Protein AF-A0A5E4CXC8-F1 (afdb_monomer)

Mean predicted aligned error: 6.02 Å

Radius of gyration: 11.46 Å; Cα contacts (8 Å, |Δi|>4): 127; chains: 1; bounding box: 29×21×27 Å

pLDDT: mean 79.71, std 8.93, range [54.62, 90.81]

Nearest PDB structures (foldseek):
  8a7d-assembly1_Q  TM=6.508E-01  e=6.830E-02  Homo sapiens
  7ufg-assembly1_A  TM=6.614E-01  e=1.564E-01  Homo sapiens
  7ufg-assembly1_B  TM=6.440E-01  e=3.580E-01  Homo sapiens
  7y5q-assembly1_A  TM=6.215E-01  e=2.998E-01  Escherichia coli K-12
  8hgh-assembly1_B  TM=6.402E-01  e=4.029E-01  Escherichia coli K-12

Secondary structure (DSSP, 8-state):
--PPPPPPPTTEEEEEEEETTTEEEEEEEEPTT--EEES-SEEEB-TTS-BSSPPPEE-

InterPro domains:
  IPR000436 Sushi/SCR/CCP domain [PF00084] (3-58)
  IPR000436 Sushi/SCR/CCP domain [PS50923] (1-59)
  IPR000436 Sushi/SCR/CCP domain [SM00032] (3-58)
  IPR000436 Sushi/SCR/CCP domain [cd00033] (3-59)
  IPR035976 Sushi/SCR/CCP superfamily [SSF57535] (2-59)

Organism: Marmota monax (NCBI:txid9995)

Solvent-accessible surface area (backbone atoms only — not comparable to full-atom values): 3489 Å² total; per-residue (Å²): 133,74,53,69,85,70,86,79,45,67,57,54,44,79,48,78,45,80,37,99,88,73,41,49,31,39,38,48,41,50,36,94,94,38,43,78,75,41,63,32,47,63,28,44,31,40,88,86,42,41,64,45,70,45,75,45,38,38,84

Structure (mmCIF, N/CA/C/O backbone):
data_AF-A0A5E4CXC8-F1
#
_entry.id   AF-A0A5E4CXC8-F1
#
loop_
_atom_site.group_PDB
_atom_site.id
_atom_site.type_symbol
_atom_site.label_atom_id
_atom_site.label_alt_id
_atom_site.label_comp_id
_atom_site.label_asym_id
_atom_site.label_entity_id
_atom_site.label_seq_id
_atom_site.pdbx_PDB_ins_code
_atom_site.Cartn_x
_atom_site.Cartn_y
_atom_site.Cartn_z
_atom_site.occupancy
_atom_site.B_iso_or_equiv
_atom_site.auth_seq_id
_atom_site.auth_comp_id
_atom_site.auth_asym_id
_atom_site.auth_atom_id
_atom_site.pdbx_PDB_model_num
ATOM 1 N N . HIS A 1 1 ? 15.816 -11.819 -9.847 1.00 54.62 1 HIS A N 1
ATOM 2 C CA . HIS A 1 1 ? 14.752 -10.977 -9.271 1.00 54.62 1 HIS A CA 1
ATOM 3 C C . HIS A 1 1 ? 14.724 -11.234 -7.775 1.00 54.62 1 HIS A C 1
ATOM 5 O O . HIS A 1 1 ? 14.301 -12.306 -7.370 1.00 54.62 1 HIS A O 1
ATOM 11 N N . SER A 1 2 ? 15.250 -10.314 -6.968 1.00 62.44 2 SER A N 1
ATOM 12 C CA . SER A 1 2 ? 15.382 -10.488 -5.517 1.00 62.44 2 SER A CA 1
ATOM 13 C C . SER A 1 2 ? 14.855 -9.251 -4.797 1.00 62.44 2 SER A C 1
ATOM 15 O O . SER A 1 2 ? 15.574 -8.617 -4.024 1.00 62.44 2 SER A O 1
ATOM 17 N N . CYS A 1 3 ? 13.596 -8.879 -5.058 1.00 72.62 3 CYS A N 1
ATOM 18 C CA . CYS A 1 3 ? 12.958 -7.858 -4.235 1.00 72.62 3 CYS A CA 1
ATOM 19 C C . CYS A 1 3 ? 12.897 -8.348 -2.795 1.00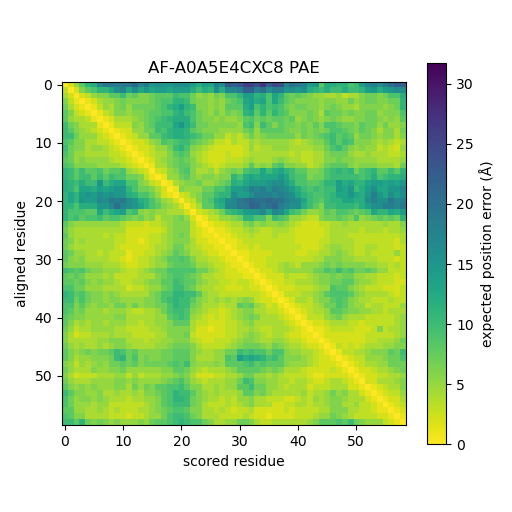 72.62 3 CYS A C 1
ATOM 21 O O . CYS A 1 3 ? 12.373 -9.427 -2.515 1.00 72.62 3 CYS A O 1
ATOM 23 N N . LYS A 1 4 ? 13.432 -7.542 -1.877 1.00 71.00 4 LYS A N 1
ATOM 24 C CA . LYS A 1 4 ? 13.270 -7.807 -0.451 1.00 71.00 4 LYS A CA 1
ATOM 25 C C . LYS A 1 4 ? 11.797 -7.724 -0.100 1.00 71.00 4 LYS A C 1
ATOM 27 O O . LYS A 1 4 ? 11.106 -6.838 -0.600 1.00 71.00 4 LYS A O 1
ATOM 32 N N . GLN A 1 5 ? 11.337 -8.621 0.764 1.00 69.94 5 GLN A N 1
ATOM 33 C CA . GLN A 1 5 ? 9.993 -8.522 1.307 1.00 69.94 5 GLN A CA 1
ATOM 34 C C . GLN A 1 5 ? 9.839 -7.142 1.977 1.00 69.94 5 GLN A C 1
ATOM 36 O O . GLN A 1 5 ? 10.643 -6.801 2.846 1.00 69.94 5 GLN A O 1
ATOM 41 N N . PRO A 1 6 ? 8.893 -6.312 1.515 1.00 73.19 6 PRO A N 1
ATOM 42 C CA . PRO A 1 6 ? 8.653 -4.994 2.083 1.00 73.19 6 PRO A CA 1
ATOM 43 C C . PRO A 1 6 ? 8.033 -5.138 3.474 1.00 73.19 6 PRO A C 1
ATOM 45 O O . PRO A 1 6 ? 7.374 -6.138 3.761 1.00 73.19 6 PRO A O 1
ATOM 48 N N . GLU A 1 7 ? 8.225 -4.128 4.321 1.00 71.75 7 GLU A N 1
ATOM 49 C CA . GLU A 1 7 ? 7.615 -4.107 5.649 1.00 71.75 7 GLU A CA 1
ATOM 50 C C . GLU A 1 7 ? 6.093 -4.166 5.532 1.00 71.75 7 GLU A C 1
ATOM 52 O O . GLU A 1 7 ? 5.481 -3.434 4.745 1.00 71.75 7 GLU A O 1
ATOM 57 N N . THR A 1 8 ? 5.501 -5.095 6.279 1.00 75.00 8 THR A N 1
ATOM 58 C CA . THR A 1 8 ? 4.062 -5.314 6.300 1.00 75.00 8 THR A CA 1
ATOM 59 C C . THR A 1 8 ? 3.422 -4.302 7.248 1.00 75.00 8 THR A C 1
ATOM 61 O O . THR A 1 8 ? 3.742 -4.314 8.438 1.00 75.00 8 THR A O 1
ATOM 64 N N . PRO A 1 9 ? 2.539 -3.423 6.760 1.00 78.06 9 PRO A N 1
ATOM 65 C CA . PRO A 1 9 ? 1.832 -2.476 7.610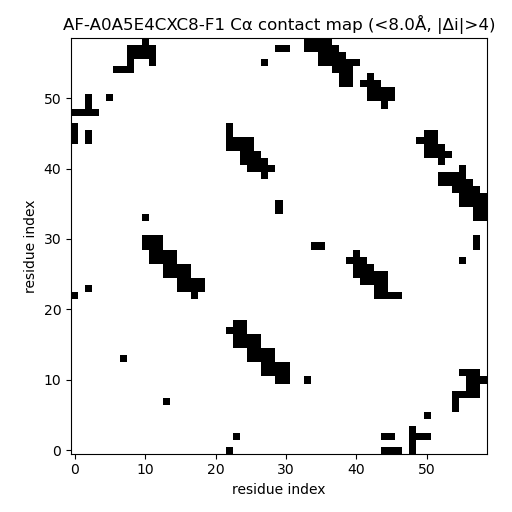 1.00 78.06 9 PRO A CA 1
ATOM 66 C C . PRO A 1 9 ? 0.892 -3.194 8.589 1.00 78.06 9 PRO A C 1
ATOM 68 O O . PRO A 1 9 ? 0.418 -4.305 8.331 1.00 78.06 9 PRO A O 1
ATOM 71 N N . ALA A 1 10 ? 0.596 -2.551 9.720 1.00 82.56 10 ALA A N 1
ATOM 72 C CA . ALA A 1 10 ? -0.394 -3.068 10.658 1.00 82.56 10 ALA A CA 1
ATOM 73 C C . ALA A 1 10 ? -1.757 -3.225 9.962 1.00 82.56 10 ALA A C 1
ATOM 75 O O . ALA A 1 10 ? -2.091 -2.477 9.043 1.00 82.56 10 ALA A O 1
ATOM 76 N N . HIS A 1 11 ? -2.523 -4.231 10.380 1.00 87.19 11 HIS A N 1
ATOM 77 C CA . HIS A 1 11 ? -3.863 -4.501 9.852 1.00 87.19 11 HIS A CA 1
ATOM 78 C C . HIS A 1 11 ? -3.930 -4.814 8.345 1.00 87.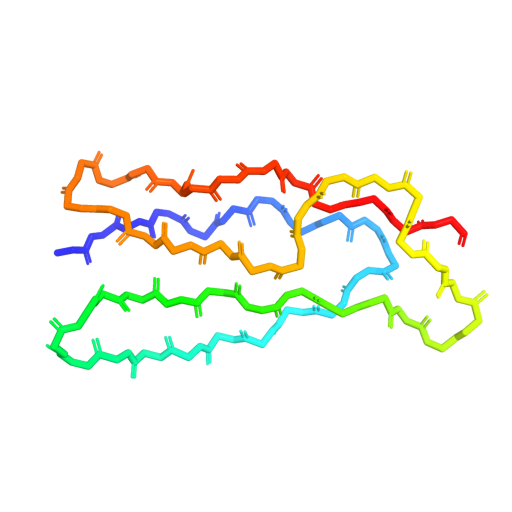19 11 HIS A C 1
ATOM 80 O O . HIS A 1 11 ? -5.002 -4.737 7.743 1.00 87.19 11 HIS A O 1
ATOM 86 N N . THR A 1 12 ? -2.814 -5.244 7.738 1.00 86.81 12 THR A N 1
ATOM 87 C CA . THR A 1 12 ? -2.788 -5.771 6.364 1.00 86.81 12 THR A CA 1
ATOM 88 C C . THR A 1 12 ? -2.437 -7.250 6.297 1.00 86.81 12 THR A C 1
ATOM 90 O O . THR A 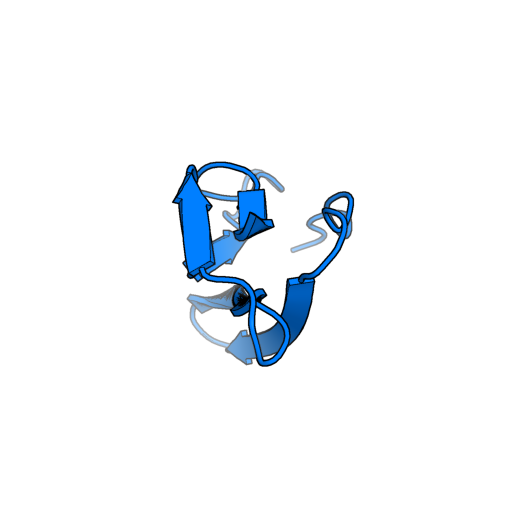1 12 ? -1.548 -7.748 6.982 1.00 86.81 12 THR A O 1
ATOM 93 N N . ASN A 1 13 ? -3.118 -7.944 5.396 1.00 86.81 13 ASN A N 1
ATOM 94 C CA . ASN A 1 13 ? -2.762 -9.250 4.878 1.00 86.81 13 ASN A CA 1
ATOM 95 C C . ASN A 1 13 ? -1.968 -9.069 3.586 1.00 86.81 13 ASN A C 1
ATOM 97 O O . ASN A 1 13 ? -2.312 -8.231 2.753 1.00 86.81 13 ASN A O 1
ATOM 101 N N . VAL A 1 14 ? -0.926 -9.876 3.405 1.00 82.94 14 VAL A N 1
ATOM 102 C CA . VAL A 1 14 ? -0.119 -9.883 2.184 1.00 82.94 14 VAL A CA 1
ATOM 103 C C . VAL A 1 14 ? -0.243 -11.225 1.499 1.00 82.94 14 VAL A C 1
ATOM 105 O O . VAL A 1 14 ? 0.122 -12.259 2.051 1.00 82.94 14 VAL A O 1
ATOM 108 N N . VAL A 1 15 ? -0.731 -11.183 0.268 1.00 81.88 15 VAL A N 1
ATOM 109 C CA . VAL A 1 15 ? -0.840 -12.312 -0.642 1.00 81.88 15 VAL A CA 1
ATOM 110 C C . VAL A 1 15 ? 0.220 -12.131 -1.723 1.00 81.88 15 VAL A C 1
ATOM 112 O O . VAL A 1 15 ? 0.150 -11.220 -2.545 1.00 81.88 15 VAL A O 1
ATOM 115 N N . GLY A 1 16 ? 1.242 -12.981 -1.702 1.00 75.19 16 GLY A N 1
ATOM 116 C CA . GLY A 1 16 ? 2.261 -13.016 -2.745 1.00 75.19 16 GLY A CA 1
ATOM 117 C C . GLY A 1 16 ? 1.825 -13.872 -3.929 1.00 75.19 16 GLY A C 1
ATOM 118 O O . GLY A 1 16 ? 1.469 -15.034 -3.759 1.00 75.19 16 GLY A O 1
ATOM 119 N N . MET A 1 17 ? 1.877 -13.301 -5.127 1.00 70.50 17 MET A N 1
ATOM 120 C CA . MET A 1 17 ? 1.698 -13.973 -6.409 1.00 70.50 17 MET A CA 1
ATOM 121 C C . MET A 1 17 ? 3.037 -13.942 -7.154 1.00 70.50 17 MET A C 1
ATOM 123 O O . MET A 1 17 ? 3.487 -12.886 -7.599 1.00 70.50 17 MET A O 1
ATOM 127 N N . ASP A 1 18 ? 3.678 -15.098 -7.314 1.00 69.38 18 ASP A N 1
ATOM 128 C CA . ASP A 1 18 ? 4.839 -15.226 -8.197 1.00 69.38 18 ASP A CA 1
ATOM 129 C C . ASP A 1 18 ? 4.347 -15.456 -9.632 1.00 69.38 18 ASP A C 1
ATOM 131 O O . ASP A 1 18 ? 3.732 -16.480 -9.933 1.00 69.38 18 ASP A O 1
ATOM 135 N N . LEU A 1 19 ? 4.550 -14.470 -10.512 1.00 63.25 19 LEU A N 1
ATOM 136 C CA . LEU A 1 19 ? 4.286 -14.616 -11.940 1.00 63.25 19 LEU A CA 1
ATOM 137 C C . LEU A 1 19 ? 5.623 -14.828 -12.660 1.00 63.25 19 LEU A C 1
ATOM 139 O O . LEU A 1 19 ? 6.397 -13.872 -12.782 1.00 63.25 19 LEU A O 1
ATOM 143 N N . PRO A 1 20 ? 5.884 -16.028 -13.212 1.00 56.19 20 PRO A N 1
ATOM 144 C CA . PRO A 1 20 ? 7.177 -16.360 -13.814 1.00 56.19 20 PRO A CA 1
ATOM 145 C C . PRO A 1 20 ? 7.549 -15.480 -15.021 1.00 56.19 20 PRO A C 1
ATOM 147 O O . PRO A 1 20 ? 8.711 -15.436 -15.409 1.00 56.19 20 PRO A O 1
ATOM 150 N N . SER A 1 21 ? 6.589 -14.755 -15.608 1.00 61.28 21 SER A N 1
ATOM 151 C CA . SER A 1 21 ? 6.794 -13.869 -16.763 1.00 61.28 21 SER A CA 1
ATOM 152 C C . SER A 1 21 ? 6.808 -12.367 -16.442 1.00 61.28 21 SER A C 1
ATOM 154 O O . SER A 1 21 ? 7.268 -11.593 -17.276 1.00 61.28 21 SER A O 1
ATOM 156 N N . HIS A 1 22 ? 6.320 -11.940 -15.270 1.00 58.78 22 HIS A N 1
ATOM 157 C CA . HIS A 1 22 ? 6.126 -10.516 -14.930 1.00 58.78 22 HIS A CA 1
ATOM 158 C C . HIS A 1 22 ? 6.842 -10.074 -13.640 1.00 58.78 22 HIS A C 1
ATOM 160 O O . HIS A 1 22 ? 6.840 -8.887 -13.313 1.00 58.78 22 HIS A O 1
ATOM 166 N N . GLY A 1 23 ? 7.490 -11.004 -12.933 1.00 68.56 23 GLY A N 1
ATOM 167 C CA . GLY A 1 23 ? 8.096 -10.758 -11.627 1.00 68.56 23 GLY A CA 1
ATOM 168 C C . GLY A 1 23 ? 7.112 -10.987 -10.476 1.00 68.56 23 GLY A C 1
ATOM 169 O O . GLY A 1 23 ? 5.904 -11.132 -10.667 1.00 68.56 23 GLY A O 1
ATOM 170 N N . TYR A 1 24 ? 7.645 -11.047 -9.256 1.00 75.50 24 TYR A N 1
ATOM 171 C CA . TYR A 1 24 ? 6.845 -11.264 -8.051 1.00 75.50 24 TYR A CA 1
ATOM 172 C C . TYR A 1 24 ? 5.906 -10.071 -7.813 1.00 75.50 24 TYR A C 1
ATOM 174 O O . TYR A 1 24 ? 6.347 -8.920 -7.784 1.00 75.50 24 TYR A O 1
ATOM 182 N N . THR A 1 25 ? 4.617 -10.328 -7.624 1.00 81.44 25 THR A N 1
ATOM 183 C CA . THR A 1 25 ? 3.597 -9.320 -7.312 1.00 81.44 25 THR A CA 1
ATOM 184 C C . THR A 1 25 ? 3.057 -9.564 -5.909 1.00 81.44 25 THR A C 1
ATOM 186 O O . THR A 1 25 ? 2.704 -10.682 -5.556 1.00 81.44 25 THR A O 1
AT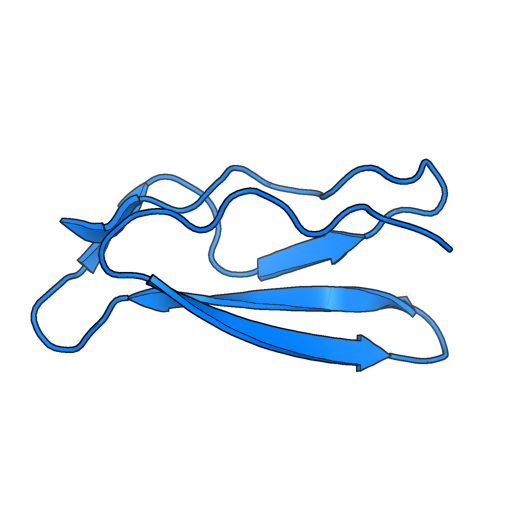OM 189 N N . LEU A 1 26 ? 2.991 -8.520 -5.091 1.00 82.75 26 LEU A N 1
ATOM 190 C CA . LEU A 1 26 ? 2.367 -8.543 -3.775 1.00 82.75 26 LEU A CA 1
ATOM 191 C C . LEU A 1 26 ? 1.011 -7.860 -3.855 1.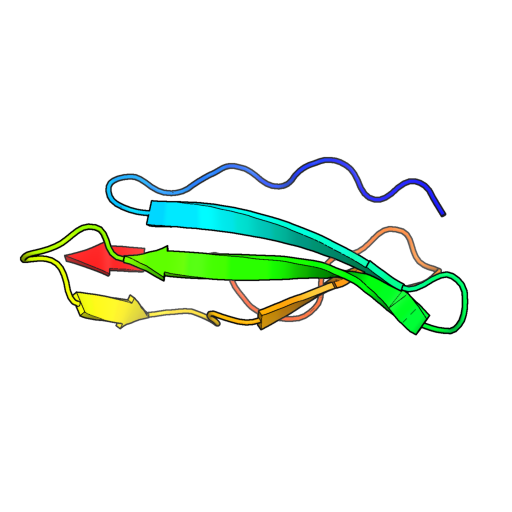00 82.75 26 LEU A C 1
ATOM 193 O O . LEU A 1 26 ? 0.900 -6.740 -4.354 1.00 82.75 26 LEU A O 1
ATOM 197 N N . ILE A 1 27 ? 0.001 -8.538 -3.333 1.00 85.19 27 ILE A N 1
ATOM 198 C CA . ILE A 1 27 ? -1.350 -8.026 -3.172 1.00 85.19 27 ILE A CA 1
ATOM 199 C C . ILE A 1 27 ? -1.593 -7.868 -1.677 1.00 85.19 27 ILE A C 1
ATOM 201 O O . ILE A 1 27 ? -1.550 -8.830 -0.916 1.00 85.19 27 ILE A O 1
ATOM 205 N N . TYR A 1 28 ? -1.832 -6.643 -1.253 1.00 85.81 28 TYR A N 1
ATOM 206 C CA . TYR A 1 28 ? -2.166 -6.289 0.108 1.00 85.81 28 TYR A CA 1
ATOM 207 C C . TYR A 1 28 ? -3.670 -6.154 0.233 1.00 85.81 28 TYR A C 1
ATOM 209 O O . TYR A 1 28 ? -4.326 -5.580 -0.629 1.00 85.81 28 TYR A O 1
ATOM 217 N N . THR A 1 29 ? -4.201 -6.659 1.332 1.00 86.44 29 THR A N 1
ATOM 218 C CA . THR A 1 29 ? -5.624 -6.603 1.656 1.00 86.44 29 THR A CA 1
ATOM 219 C C . THR A 1 29 ? -5.782 -6.202 3.108 1.00 86.44 29 THR A C 1
ATOM 221 O O . THR A 1 29 ? -5.118 -6.759 3.978 1.00 86.44 29 THR A O 1
ATOM 224 N N . CYS A 1 30 ? -6.648 -5.236 3.399 1.00 88.94 30 CYS A N 1
ATOM 225 C CA . CYS A 1 30 ? -6.920 -4.867 4.785 1.00 88.94 30 CYS A CA 1
ATOM 226 C C . CYS A 1 30 ? -7.611 -6.014 5.531 1.00 88.94 30 CYS A C 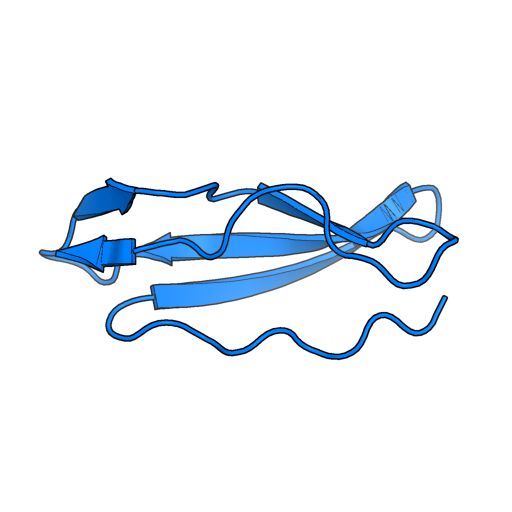1
ATOM 228 O O . CYS A 1 30 ? -8.349 -6.814 4.948 1.00 88.94 30 CYS A O 1
ATOM 230 N N . GLN A 1 31 ? -7.342 -6.120 6.830 1.00 90.81 31 GLN A N 1
ATOM 231 C CA . GLN A 1 31 ? -8.065 -7.040 7.699 1.00 90.81 31 GLN A CA 1
ATOM 232 C C . GLN A 1 31 ? -9.563 -6.688 7.740 1.00 90.81 31 GLN A C 1
ATOM 234 O O . GLN A 1 31 ? -9.926 -5.525 7.559 1.00 90.81 31 GLN A O 1
ATOM 239 N N . PRO A 1 32 ? -10.449 -7.667 8.000 1.00 89.56 32 PRO A N 1
ATOM 240 C CA . PRO A 1 32 ? -11.879 -7.404 8.122 1.00 89.56 32 PRO A CA 1
ATOM 241 C C . PRO A 1 32 ? -12.150 -6.334 9.186 1.00 89.56 32 PRO A C 1
ATOM 243 O O . PRO A 1 32 ? -11.729 -6.487 10.331 1.00 89.56 32 PRO A O 1
ATOM 246 N N . GLY A 1 33 ? -12.855 -5.268 8.804 1.00 90.00 33 GLY A N 1
ATOM 247 C CA . GLY A 1 33 ? -13.137 -4.120 9.674 1.00 90.00 33 GLY A CA 1
ATOM 248 C C . GLY A 1 33 ? -12.203 -2.921 9.485 1.00 90.00 33 GLY A C 1
ATOM 249 O O . GLY A 1 33 ? -12.528 -1.857 9.996 1.00 90.00 33 GLY A O 1
ATOM 250 N N . PHE A 1 34 ? -11.121 -3.072 8.716 1.00 89.44 34 PHE A N 1
ATOM 251 C CA . PHE A 1 34 ? -10.219 -1.987 8.329 1.00 89.44 34 PHE A CA 1
ATOM 252 C C . PHE A 1 34 ? -10.377 -1.662 6.841 1.00 89.44 34 PHE A C 1
ATOM 254 O O . PHE A 1 34 ? -10.687 -2.540 6.028 1.00 89.44 34 PHE A O 1
ATOM 261 N N . PHE A 1 35 ? -10.135 -0.412 6.463 1.00 87.06 35 PHE A N 1
ATOM 262 C CA . PHE A 1 35 ? -10.200 0.062 5.082 1.00 87.06 35 PHE A CA 1
ATOM 263 C C . PHE A 1 35 ? -8.865 0.650 4.638 1.00 87.06 35 PHE A C 1
ATOM 265 O O . PHE A 1 35 ? -8.090 1.149 5.448 1.00 87.06 35 PHE A O 1
ATOM 272 N N . LEU A 1 36 ? -8.591 0.602 3.330 1.00 86.94 36 LEU A N 1
ATOM 273 C CA . LEU A 1 36 ? -7.371 1.173 2.767 1.00 86.94 36 LEU A CA 1
ATOM 274 C C . LEU A 1 36 ? -7.425 2.702 2.889 1.00 86.94 36 LEU A C 1
ATOM 276 O O . LEU A 1 36 ? -8.004 3.390 2.051 1.00 86.94 36 LEU A O 1
ATOM 280 N N . ALA A 1 37 ? -6.804 3.229 3.934 1.00 88.69 37 ALA A N 1
ATOM 281 C CA . ALA A 1 37 ? -6.669 4.655 4.179 1.00 88.69 37 ALA A CA 1
ATOM 282 C C . ALA A 1 37 ? -5.614 5.297 3.266 1.00 88.69 37 ALA A C 1
ATOM 284 O O . ALA A 1 37 ? -5.675 6.491 2.972 1.00 88.69 37 ALA A O 1
ATOM 285 N N . GLY A 1 38 ? -4.651 4.514 2.772 1.00 85.44 38 GLY A N 1
ATOM 286 C CA . GLY A 1 38 ? -3.658 5.016 1.833 1.00 85.44 38 GLY A CA 1
ATOM 287 C C . GLY A 1 38 ? -2.774 3.946 1.213 1.00 85.44 38 GLY A C 1
ATOM 288 O O . GLY A 1 38 ? -2.730 2.804 1.651 1.00 85.44 38 GLY A O 1
ATOM 289 N N . GLY A 1 39 ? -2.031 4.344 0.182 1.00 85.56 39 GLY A N 1
ATOM 290 C CA . GLY A 1 39 ? -1.053 3.495 -0.492 1.00 85.56 39 GLY A CA 1
ATOM 291 C C . GLY A 1 39 ? -1.620 2.736 -1.690 1.00 85.56 39 GLY A C 1
ATOM 292 O O . GLY A 1 39 ? -2.472 3.254 -2.405 1.00 85.56 39 GLY A O 1
ATOM 293 N N . THR A 1 40 ? -1.084 1.546 -1.960 1.00 84.44 40 THR A N 1
ATOM 294 C CA . THR A 1 40 ? -1.503 0.699 -3.089 1.00 84.44 40 THR A CA 1
ATOM 295 C C . THR A 1 40 ? -1.640 -0.746 -2.651 1.00 84.44 40 THR A C 1
ATOM 297 O O . THR A 1 40 ? -0.709 -1.301 -2.068 1.00 84.44 40 THR A O 1
ATOM 300 N N . GLU A 1 41 ? -2.762 -1.36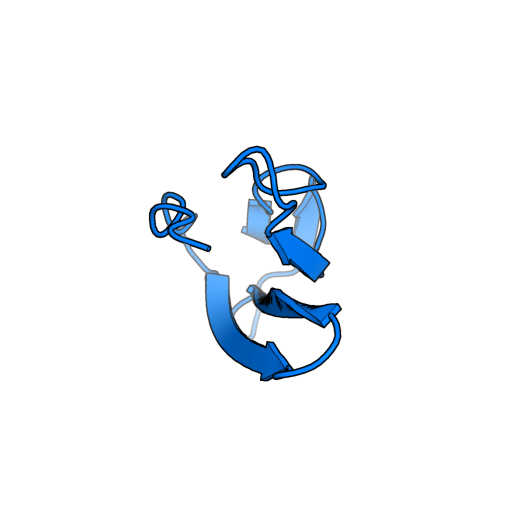2 -3.008 1.00 83.06 41 GLU A N 1
ATOM 301 C CA . GLU A 1 41 ? -3.021 -2.784 -2.770 1.00 83.06 41 GLU A CA 1
ATOM 302 C C . GLU A 1 41 ? -2.110 -3.673 -3.618 1.00 83.06 41 GLU A C 1
ATOM 304 O O . GLU A 1 41 ? -1.664 -4.712 -3.162 1.00 83.06 41 GLU A O 1
ATOM 309 N N . HIS A 1 42 ? -1.758 -3.257 -4.833 1.00 84.19 42 HIS A N 1
ATOM 310 C CA . HIS A 1 42 ? -0.932 -4.058 -5.734 1.00 84.19 42 HIS A CA 1
ATOM 311 C C . HIS A 1 42 ? 0.465 -3.451 -5.858 1.00 84.19 42 HIS A C 1
ATOM 313 O O . HIS A 1 42 ? 0.621 -2.306 -6.287 1.00 84.19 42 HIS A O 1
ATOM 319 N N . ARG A 1 43 ? 1.495 -4.228 -5.514 1.00 85.44 43 ARG A N 1
ATOM 320 C CA . ARG A 1 43 ? 2.904 -3.848 -5.667 1.00 85.44 43 ARG A CA 1
ATOM 321 C C . ARG A 1 43 ? 3.625 -4.887 -6.506 1.00 85.44 43 ARG A C 1
ATOM 323 O O . ARG A 1 43 ? 3.672 -6.056 -6.154 1.00 85.44 43 ARG A O 1
ATOM 330 N N . VAL A 1 44 ? 4.231 -4.454 -7.600 1.00 84.31 44 VAL A N 1
ATOM 331 C CA . VAL A 1 44 ? 5.010 -5.315 -8.499 1.00 84.31 44 VAL A CA 1
ATOM 332 C C . VAL A 1 44 ? 6.496 -5.098 -8.252 1.00 84.31 44 VAL A C 1
ATOM 334 O O . VAL A 1 44 ? 6.952 -3.948 -8.213 1.00 84.31 44 VAL A O 1
ATOM 337 N N . CYS A 1 45 ? 7.239 -6.192 -8.102 1.00 82.38 45 CYS A N 1
ATOM 338 C CA . CYS A 1 45 ? 8.691 -6.195 -8.035 1.00 82.38 45 CYS A CA 1
ATOM 339 C C . CYS A 1 45 ? 9.276 -5.903 -9.418 1.00 82.38 45 CYS A C 1
ATOM 341 O O . CYS A 1 45 ? 9.187 -6.727 -10.330 1.00 82.38 45 CYS A O 1
ATOM 343 N N . ARG A 1 46 ? 9.906 -4.737 -9.578 1.00 79.19 46 ARG A N 1
ATOM 344 C CA . ARG A 1 46 ? 10.637 -4.402 -10.806 1.00 79.19 46 ARG A CA 1
ATOM 345 C C . ARG A 1 46 ? 11.982 -5.123 -10.838 1.00 79.19 46 ARG A C 1
ATOM 347 O O . ARG A 1 46 ? 12.531 -5.501 -9.802 1.00 79.19 46 ARG A O 1
ATOM 354 N N . SER A 1 47 ? 12.552 -5.244 -12.034 1.00 78.38 47 SER A N 1
ATOM 355 C CA . SER A 1 47 ? 13.901 -5.785 -12.248 1.00 78.38 47 SER A CA 1
ATOM 356 C C . SER A 1 47 ? 14.987 -5.023 -11.473 1.00 78.38 47 SER A C 1
ATOM 358 O O . SER A 1 47 ? 15.996 -5.615 -11.104 1.00 78.38 47 SER A O 1
ATOM 360 N N . ASP A 1 48 ? 14.737 -3.754 -11.130 1.00 79.69 48 ASP A N 1
ATOM 361 C CA . ASP A 1 48 ? 15.577 -2.907 -10.268 1.00 79.69 48 ASP A CA 1
ATOM 362 C C . ASP A 1 48 ? 15.535 -3.280 -8.771 1.00 79.69 48 ASP A C 1
ATOM 364 O O . ASP A 1 48 ? 16.061 -2.551 -7.934 1.00 79.69 48 ASP A O 1
ATOM 368 N N . ASN A 1 49 ? 14.902 -4.400 -8.402 1.00 77.56 49 ASN A N 1
ATOM 369 C CA . ASN A 1 49 ? 14.696 -4.851 -7.017 1.00 77.56 49 ASN A CA 1
ATOM 370 C C . ASN A 1 49 ? 13.897 -3.860 -6.151 1.00 77.56 49 ASN A C 1
ATOM 372 O O . ASN A 1 49 ? 13.994 -3.867 -4.923 1.00 77.56 49 ASN A O 1
ATOM 376 N N . THR A 1 50 ? 13.080 -3.022 -6.791 1.00 79.81 50 THR A N 1
ATOM 377 C CA . THR A 1 50 ? 12.203 -2.052 -6.133 1.00 79.81 50 THR A CA 1
ATOM 378 C C . THR A 1 50 ? 10.741 -2.429 -6.322 1.00 79.81 50 THR A C 1
ATOM 380 O O . THR A 1 50 ? 10.319 -2.885 -7.387 1.00 79.81 50 THR A O 1
ATOM 383 N N . TRP A 1 51 ? 9.948 -2.225 -5.273 1.00 83.25 51 TRP A N 1
ATOM 384 C CA . TRP A 1 51 ? 8.502 -2.386 -5.343 1.00 83.25 51 TRP A CA 1
ATOM 385 C C . TRP A 1 51 ? 7.861 -1.142 -5.930 1.00 83.25 51 TRP A C 1
ATOM 387 O O . TRP A 1 51 ? 8.093 -0.026 -5.464 1.00 83.25 51 TRP A O 1
ATOM 397 N N . THR A 1 52 ? 6.999 -1.345 -6.918 1.00 84.44 52 THR A N 1
ATOM 398 C CA . THR A 1 52 ? 6.093 -0.295 -7.378 1.00 84.44 52 THR A CA 1
ATOM 399 C C . THR A 1 52 ? 5.039 0.020 -6.324 1.00 84.44 52 THR A C 1
ATOM 401 O O . THR A 1 52 ? 4.697 -0.816 -5.486 1.00 84.44 52 THR A O 1
ATOM 404 N N . GLY A 1 53 ? 4.540 1.254 -6.355 1.00 83.38 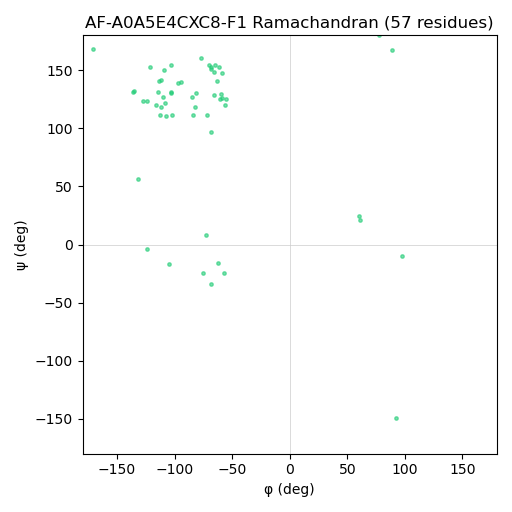53 GLY A N 1
ATOM 405 C CA . GLY A 1 53 ? 3.505 1.699 -5.432 1.00 83.38 53 GLY A CA 1
ATOM 406 C C . GLY A 1 53 ? 4.020 2.023 -4.028 1.00 83.38 53 GLY A C 1
ATOM 407 O O . GLY A 1 53 ? 5.213 1.937 -3.720 1.00 83.38 53 GLY A O 1
ATOM 408 N N . LYS A 1 54 ? 3.088 2.431 -3.174 1.00 84.12 54 LYS A N 1
ATOM 409 C CA . LYS A 1 54 ? 3.332 2.838 -1.788 1.00 84.12 54 LYS A CA 1
ATOM 410 C C . LYS A 1 54 ? 2.901 1.723 -0.836 1.00 84.12 54 LYS A C 1
ATOM 412 O O . LYS A 1 54 ? 2.042 0.911 -1.170 1.00 84.12 54 LYS A O 1
ATOM 417 N N . VAL A 1 55 ? 3.510 1.694 0.347 1.00 82.62 55 VAL A N 1
ATOM 418 C CA . VAL A 1 55 ? 3.102 0.789 1.428 1.00 82.62 55 VAL A CA 1
ATOM 419 C C . VAL A 1 55 ? 1.634 1.093 1.773 1.00 82.62 55 VAL A C 1
ATOM 421 O O . VAL A 1 55 ? 1.315 2.270 1.960 1.00 82.62 55 VAL A O 1
ATOM 424 N N . PRO A 1 56 ? 0.737 0.093 1.764 1.00 84.81 56 PRO A N 1
ATOM 425 C CA . PRO A 1 56 ? -0.663 0.318 2.088 1.00 84.81 56 PRO A CA 1
ATOM 426 C C . PRO A 1 56 ? -0.827 0.659 3.567 1.00 84.81 56 PRO A C 1
ATOM 428 O O . PRO A 1 56 ? -0.034 0.249 4.400 1.00 84.81 56 PRO A O 1
ATOM 431 N N . VAL A 1 57 ? -1.845 1.428 3.903 1.00 87.31 57 VAL A N 1
ATOM 432 C CA . VAL A 1 57 ? -2.183 1.774 5.281 1.00 87.31 57 VAL A CA 1
ATOM 433 C C . VAL A 1 57 ? -3.646 1.431 5.455 1.00 87.31 57 VAL A C 1
ATOM 435 O O . VAL A 1 57 ? -4.469 1.895 4.665 1.00 87.31 57 VAL A O 1
ATOM 438 N N . CYS A 1 58 ? -3.939 0.587 6.439 1.00 88.81 58 CYS A N 1
ATOM 439 C CA . CYS A 1 58 ? -5.297 0.208 6.788 1.00 88.81 58 CYS A CA 1
ATOM 440 C C . CYS A 1 58 ? -5.650 0.819 8.143 1.00 88.81 58 CYS A C 1
ATOM 442 O O . CYS A 1 58 ? -4.895 0.635 9.097 1.00 88.81 58 CYS A O 1
ATOM 444 N N . GLU A 1 59 ? -6.772 1.535 8.193 1.00 86.06 59 GLU A N 1
ATOM 445 C CA . GLU A 1 59 ? -7.341 2.183 9.389 1.00 86.06 59 GLU A CA 1
ATOM 446 C C . GLU A 1 59 ? -8.748 1.644 9.668 1.00 86.06 59 GLU A C 1
ATOM 448 O O . GLU A 1 59 ? -9.387 1.135 8.713 1.00 86.06 59 GLU A O 1
#

Sequence (59 aa):
HSCKQPETPAHTNVVGMDLPSHGYTLIYTCQPGFFLAGGTEHRVCRSDNTWTGKVPVCE

Foldseek 3Di:
DDQDDDDAEPQKDWDWDADVVFAIKIAIDGHPPWDFPDKDRIWGQDPVSDTPIGRTYID